Protein AF-A0A8K0JXR4-F1 (afdb_monomer_lite)

Sequence (92 aa):
MRKITQEIIGNYLHSIPSTNFLRWDYEALLQNSTFCLVPRGRRLGSFRFLESLRAGCIPVLLANAWSLPFASVIEWRSAAIWADERLLLQAK

Radius of gyration: 13.64 Å; chains: 1; bounding box: 34×39×27 Å

Organism: Ladona fulva (NCBI:txid123851)

Secondary structure (DSSP, 8-state):
-HHHHHHHHTTS-S-------SSS-HHHHHHH-SEEEEE--SSS--HHHHHHHHHTPEEEEE-TT---TTTTT--HHHHSEEE-GGGGG---

Foldseek 3Di:
DQVVLCVPPVPPDPDDDQDDDDDDRPLVVLLPAQEFEAAADPPLGGPSVNSNSNSVHAYAYQDPPHDDPPVVPDVDVPRHHYDHVCVVVPPD

Structure (mmCIF, N/CA/C/O backbone):
data_AF-A0A8K0JXR4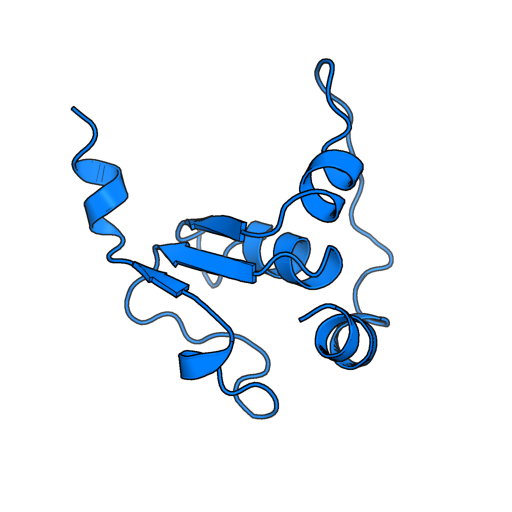-F1
#
_entry.id   AF-A0A8K0JXR4-F1
#
loop_
_atom_site.group_PDB
_atom_site.id
_atom_site.type_symbol
_atom_site.label_atom_id
_atom_site.label_alt_id
_atom_site.label_comp_id
_atom_site.label_asym_id
_atom_site.label_entity_id
_atom_site.label_seq_id
_atom_site.pdbx_PDB_ins_code
_atom_site.Cartn_x
_atom_site.Cartn_y
_atom_site.Cartn_z
_atom_site.occupancy
_atom_site.B_iso_or_equiv
_atom_site.auth_seq_id
_atom_site.auth_comp_id
_atom_site.auth_asym_id
_atom_site.auth_atom_id
_atom_site.pdbx_PDB_model_num
ATOM 1 N N . MET A 1 1 ? -4.058 -4.278 8.903 1.00 63.56 1 MET A N 1
ATOM 2 C CA . MET A 1 1 ? -2.873 -4.699 8.128 1.00 63.56 1 MET A CA 1
ATOM 3 C C . MET A 1 1 ? -2.040 -5.764 8.837 1.00 63.56 1 MET A C 1
ATOM 5 O O . MET A 1 1 ? -1.995 -6.869 8.329 1.00 63.56 1 MET A O 1
ATOM 9 N N . ARG A 1 2 ? -1.483 -5.498 10.032 1.00 66.81 2 ARG A N 1
ATOM 10 C CA . ARG A 1 2 ? -0.568 -6.415 10.757 1.00 66.81 2 ARG A CA 1
ATOM 11 C C . ARG A 1 2 ? -1.037 -7.876 10.919 1.00 66.81 2 ARG A C 1
ATOM 13 O O . ARG A 1 2 ? -0.236 -8.774 10.718 1.00 66.81 2 ARG A O 1
ATOM 20 N N . LYS A 1 3 ? -2.314 -8.129 11.245 1.00 63.25 3 LYS A N 1
ATOM 21 C CA . LYS A 1 3 ? -2.846 -9.510 11.352 1.00 63.25 3 LYS A CA 1
ATOM 22 C C . LYS A 1 3 ? -2.895 -10.230 9.992 1.00 63.25 3 LYS A C 1
ATOM 24 O O . LYS A 1 3 ? -2.409 -11.343 9.869 1.00 63.25 3 LYS A O 1
ATOM 29 N N . ILE A 1 4 ? -3.396 -9.541 8.962 1.00 66.31 4 ILE A N 1
ATOM 30 C CA . ILE A 1 4 ? -3.541 -10.059 7.587 1.00 66.31 4 ILE A CA 1
ATOM 31 C C . ILE A 1 4 ? -2.174 -10.391 6.977 1.00 66.31 4 ILE A C 1
ATOM 33 O O . ILE A 1 4 ? -2.008 -11.406 6.306 1.00 66.31 4 ILE A O 1
ATOM 37 N N . THR A 1 5 ? -1.170 -9.543 7.208 1.00 64.00 5 THR A N 1
ATOM 38 C CA . THR A 1 5 ? 0.156 -9.741 6.619 1.00 64.00 5 THR A CA 1
ATOM 39 C C . THR A 1 5 ? 0.939 -10.866 7.290 1.00 64.00 5 THR A C 1
ATOM 41 O O . THR A 1 5 ? 1.661 -11.578 6.594 1.00 64.00 5 THR A O 1
ATOM 44 N N . GLN A 1 6 ? 0.753 -11.094 8.594 1.00 63.75 6 GLN A N 1
ATOM 45 C CA . GLN A 1 6 ? 1.348 -12.236 9.297 1.00 63.75 6 GLN A CA 1
ATOM 46 C C . GLN A 1 6 ? 0.790 -13.581 8.810 1.00 63.75 6 GLN A C 1
ATOM 48 O O . GLN A 1 6 ? 1.561 -14.520 8.629 1.00 63.75 6 GLN A O 1
ATOM 53 N N . GLU A 1 7 ? -0.512 -13.660 8.525 1.00 63.34 7 GLU A N 1
ATOM 54 C CA . GLU A 1 7 ? -1.156 -14.882 8.017 1.00 63.34 7 GLU A CA 1
ATOM 55 C C . GLU A 1 7 ? -0.779 -15.199 6.558 1.00 63.34 7 GLU A C 1
ATOM 57 O O . GLU A 1 7 ? -0.625 -16.364 6.201 1.00 63.34 7 GLU A O 1
ATOM 62 N N . ILE A 1 8 ? -0.592 -14.178 5.712 1.00 61.41 8 ILE A N 1
ATOM 63 C CA . ILE A 1 8 ? -0.370 -14.356 4.263 1.00 61.41 8 ILE A CA 1
ATOM 64 C C . ILE A 1 8 ? 1.121 -14.445 3.897 1.00 61.41 8 ILE A C 1
ATOM 66 O O . ILE A 1 8 ? 1.490 -15.165 2.970 1.00 61.41 8 ILE A O 1
ATOM 70 N N . ILE A 1 9 ? 1.997 -13.720 4.603 1.00 63.09 9 ILE A N 1
ATOM 71 C CA . ILE A 1 9 ? 3.412 -13.543 4.217 1.00 63.09 9 ILE A CA 1
ATOM 72 C C . ILE A 1 9 ? 4.368 -14.318 5.137 1.00 63.09 9 ILE A C 1
ATOM 74 O O . ILE A 1 9 ? 5.533 -14.501 4.781 1.00 63.09 9 ILE A O 1
ATOM 78 N N . GLY A 1 10 ? 3.887 -14.835 6.276 1.00 55.25 10 GLY A N 1
ATOM 79 C CA . GLY A 1 10 ? 4.706 -15.446 7.333 1.00 55.25 10 GLY A CA 1
ATOM 80 C C . GLY A 1 10 ? 5.688 -16.535 6.876 1.00 55.25 10 GLY A C 1
ATOM 81 O O . GLY A 1 10 ? 6.758 -16.662 7.462 1.00 55.25 10 GLY A O 1
ATOM 82 N N . ASN A 1 11 ? 5.390 -17.245 5.781 1.00 53.06 11 ASN A N 1
ATOM 83 C CA . ASN A 1 11 ? 6.222 -18.342 5.268 1.00 53.06 11 ASN A CA 1
ATOM 84 C C . ASN A 1 11 ? 7.057 -17.994 4.017 1.00 53.06 11 ASN A C 1
ATOM 86 O O . ASN A 1 11 ? 7.824 -18.834 3.555 1.00 53.06 11 ASN A O 1
ATOM 90 N N . TYR A 1 12 ? 6.921 -16.793 3.438 1.00 55.28 12 TYR A N 1
ATOM 91 C CA . TYR A 1 12 ? 7.484 -16.492 2.109 1.00 55.28 12 TYR A CA 1
ATOM 92 C C . TYR A 1 12 ? 8.909 -15.903 2.123 1.00 55.28 12 TYR A C 1
ATOM 94 O O . TYR A 1 12 ? 9.526 -15.809 1.066 1.00 55.28 12 TYR A O 1
ATOM 102 N N . LEU A 1 13 ? 9.448 -15.470 3.272 1.00 55.38 13 LEU A N 1
ATOM 103 C CA . LEU A 1 13 ? 10.600 -14.547 3.298 1.00 55.38 13 LEU A CA 1
ATOM 104 C C . LEU A 1 13 ? 11.675 -14.895 4.346 1.00 55.38 13 LEU A C 1
ATOM 106 O O . LEU A 1 13 ? 11.896 -14.143 5.295 1.00 55.38 13 LEU A O 1
ATOM 110 N N . HIS A 1 14 ? 12.399 -15.999 4.132 1.00 52.06 14 HIS A N 1
ATOM 111 C CA . HIS A 1 14 ? 13.591 -16.378 4.917 1.00 52.06 14 HIS A CA 1
ATOM 112 C C . HIS A 1 14 ? 14.928 -15.887 4.297 1.00 52.06 14 HIS A C 1
ATOM 114 O O . HIS A 1 14 ? 15.998 -16.318 4.716 1.00 52.06 14 HIS A O 1
ATOM 120 N N . SER A 1 15 ? 14.924 -15.015 3.277 1.00 47.44 15 SER A N 1
ATOM 121 C CA . SER A 1 15 ? 16.144 -14.761 2.478 1.00 47.44 15 SER A CA 1
ATOM 122 C C . SER A 1 15 ? 16.404 -13.313 2.038 1.00 47.44 15 SER A C 1
ATOM 124 O O . SER A 1 15 ? 17.072 -13.108 1.027 1.00 47.44 15 SER A O 1
ATOM 126 N N . ILE A 1 16 ? 15.909 -12.296 2.751 1.00 53.88 16 ILE A N 1
ATOM 127 C CA . ILE A 1 16 ? 16.225 -10.892 2.423 1.00 53.88 16 ILE A CA 1
ATOM 128 C C . ILE A 1 16 ? 17.366 -10.405 3.334 1.00 53.88 16 ILE A C 1
ATOM 130 O O . ILE A 1 16 ? 17.157 -10.336 4.546 1.00 53.88 16 ILE A O 1
ATOM 134 N N . PRO A 1 17 ? 18.559 -10.075 2.802 1.00 50.75 17 PRO A N 1
ATOM 135 C CA . PRO A 1 17 ? 19.665 -9.590 3.616 1.00 50.75 17 PRO A CA 1
ATOM 136 C C . PRO A 1 17 ? 19.480 -8.101 3.940 1.00 50.75 17 PRO A C 1
ATOM 138 O O . PRO A 1 17 ? 19.384 -7.262 3.047 1.00 50.75 17 PRO A O 1
ATOM 141 N N . SER A 1 18 ? 19.463 -7.766 5.228 1.00 54.22 18 SER A N 1
ATOM 142 C CA . SER A 1 18 ? 19.443 -6.395 5.742 1.00 54.22 18 SER A CA 1
ATOM 143 C C . SER A 1 18 ? 20.868 -5.827 5.802 1.00 54.22 18 SER A C 1
ATOM 145 O O . SER A 1 18 ? 21.561 -5.919 6.812 1.00 54.22 18 SER A O 1
ATOM 147 N N . THR A 1 19 ? 21.357 -5.257 4.699 1.00 53.06 19 THR A N 1
ATOM 148 C CA . THR A 1 19 ? 22.662 -4.573 4.685 1.00 53.06 19 THR A CA 1
ATOM 149 C C . THR A 1 19 ? 22.539 -3.142 5.218 1.00 53.06 19 THR A C 1
ATOM 151 O O . THR A 1 19 ? 21.910 -2.292 4.591 1.00 53.06 19 THR A O 1
ATOM 154 N N . ASN A 1 20 ? 23.157 -2.892 6.377 1.00 66.00 20 ASN A N 1
ATOM 155 C CA . ASN A 1 20 ? 23.229 -1.612 7.095 1.00 66.00 20 ASN A CA 1
ATOM 156 C C . ASN A 1 20 ? 23.854 -0.470 6.278 1.00 66.00 20 ASN A C 1
ATOM 158 O O . ASN A 1 20 ? 24.997 -0.618 5.860 1.00 66.00 20 ASN A O 1
ATOM 162 N N . PHE A 1 21 ? 23.205 0.704 6.211 1.00 48.88 21 PHE A N 1
ATOM 163 C CA . PHE A 1 21 ? 23.891 1.997 6.036 1.00 48.88 21 PHE A CA 1
ATOM 164 C C . PHE A 1 21 ? 23.104 3.168 6.683 1.00 48.88 21 PHE A C 1
ATOM 166 O O . PHE A 1 21 ? 22.005 3.497 6.251 1.00 48.88 21 PHE A O 1
ATOM 173 N N . LEU A 1 22 ? 23.745 3.817 7.674 1.00 51.75 22 LEU A N 1
ATOM 174 C CA . LEU A 1 22 ? 23.492 5.149 8.280 1.00 51.75 22 LEU A CA 1
ATOM 175 C C . LEU A 1 22 ? 22.284 5.355 9.237 1.00 51.75 22 LEU A C 1
ATOM 177 O O . LEU A 1 22 ? 21.148 5.529 8.821 1.00 51.75 22 LEU A O 1
ATOM 181 N N . ARG A 1 23 ? 22.610 5.458 10.542 1.00 56.81 23 ARG A N 1
ATOM 182 C CA . ARG A 1 23 ? 21.897 6.020 11.729 1.00 56.81 23 ARG A CA 1
ATOM 183 C C . ARG A 1 23 ? 20.390 5.773 11.929 1.00 56.81 23 ARG A C 1
ATOM 185 O O . ARG A 1 23 ? 19.832 6.316 12.875 1.00 56.81 23 ARG A O 1
ATOM 192 N N . TRP A 1 24 ? 19.748 4.924 11.142 1.00 60.06 24 TRP A N 1
ATOM 193 C CA . TRP A 1 24 ? 18.400 4.443 11.416 1.00 60.06 24 TRP A CA 1
ATOM 194 C C . TRP A 1 24 ? 18.283 2.994 10.962 1.00 60.06 24 TRP A C 1
ATOM 196 O O . TRP A 1 24 ? 18.618 2.668 9.826 1.00 60.06 24 TRP A O 1
ATOM 206 N N . ASP A 1 25 ? 17.833 2.122 11.861 1.00 83.81 25 ASP A N 1
ATOM 207 C CA . ASP A 1 25 ? 17.499 0.749 11.502 1.00 83.81 25 ASP A CA 1
ATOM 208 C C . ASP A 1 25 ? 16.252 0.782 10.609 1.00 83.81 25 ASP A C 1
ATOM 210 O O . ASP A 1 25 ? 15.167 1.175 11.042 1.00 83.81 25 ASP A O 1
ATOM 214 N N . TYR A 1 26 ? 16.437 0.434 9.335 1.00 81.88 26 TYR A N 1
ATOM 215 C CA . TYR A 1 26 ? 15.393 0.468 8.317 1.00 81.88 26 TYR A CA 1
ATOM 216 C C . TYR A 1 26 ? 14.193 -0.404 8.695 1.00 81.88 26 TYR A C 1
ATOM 218 O O . TYR A 1 26 ? 13.053 0.021 8.519 1.00 81.88 26 TYR A O 1
ATOM 226 N N . GLU A 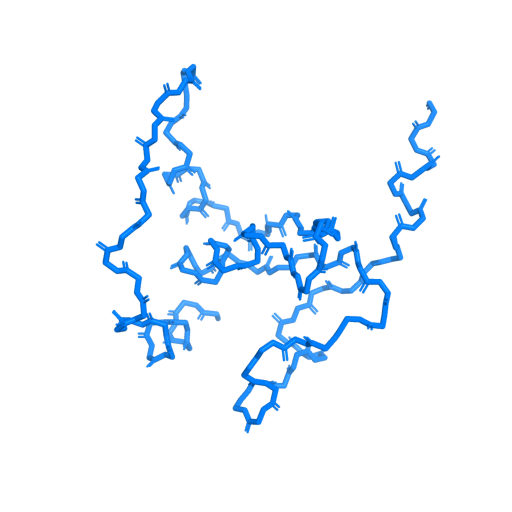1 27 ? 14.439 -1.585 9.267 1.00 84.31 27 GLU A N 1
ATOM 227 C CA . GLU A 1 27 ? 13.375 -2.494 9.693 1.00 84.31 27 GLU A CA 1
ATOM 228 C C . GLU A 1 27 ? 12.609 -1.885 10.874 1.00 84.31 27 GLU A C 1
ATOM 230 O O . GLU A 1 27 ? 11.378 -1.845 10.855 1.00 84.31 27 GLU A O 1
ATOM 235 N N . ALA A 1 28 ? 13.317 -1.311 11.852 1.00 86.44 28 ALA A N 1
ATOM 236 C CA . ALA A 1 28 ? 12.682 -0.612 12.968 1.00 86.44 28 ALA A CA 1
ATOM 237 C C . ALA A 1 28 ? 11.856 0.600 12.500 1.00 86.44 28 ALA A C 1
ATOM 239 O O . ALA A 1 28 ? 10.749 0.828 12.991 1.00 86.44 28 ALA A O 1
ATOM 240 N N . LEU A 1 29 ? 12.352 1.360 11.517 1.00 89.38 29 LEU A N 1
ATOM 241 C CA . LEU A 1 29 ? 11.615 2.470 10.909 1.00 89.38 29 LEU A CA 1
ATOM 242 C C . LEU A 1 29 ? 10.337 1.995 10.213 1.00 89.38 29 LEU A C 1
ATOM 244 O O . LEU A 1 29 ? 9.279 2.591 10.408 1.00 89.38 29 LEU A O 1
ATOM 248 N N . LEU A 1 30 ? 10.423 0.930 9.418 1.00 89.44 30 LEU A N 1
ATOM 249 C CA . LEU A 1 30 ? 9.284 0.321 8.732 1.00 89.44 30 LEU A CA 1
ATOM 250 C C . LEU A 1 30 ? 8.224 -0.171 9.718 1.00 89.44 30 LEU A C 1
ATOM 252 O O . LEU A 1 30 ? 7.042 0.111 9.532 1.00 89.44 30 LEU A O 1
ATOM 256 N N . GLN A 1 31 ? 8.638 -0.861 10.782 1.00 89.50 31 GLN A N 1
ATOM 257 C CA . GLN A 1 31 ? 7.734 -1.374 11.816 1.00 89.50 31 GLN A CA 1
ATOM 258 C C . GLN A 1 31 ? 7.057 -0.253 12.614 1.00 89.50 31 GLN A C 1
ATOM 260 O O . GLN A 1 31 ? 5.891 -0.378 13.001 1.00 89.50 31 GLN A O 1
ATOM 265 N N . ASN A 1 32 ? 7.770 0.854 12.835 1.00 91.12 32 ASN A N 1
ATOM 266 C CA . ASN A 1 32 ? 7.245 2.027 13.528 1.00 91.12 32 ASN A CA 1
ATOM 267 C C . ASN A 1 32 ? 6.438 2.969 12.610 1.00 91.12 32 ASN A C 1
ATOM 269 O O . ASN A 1 32 ? 5.826 3.925 13.083 1.00 91.12 32 ASN A O 1
ATOM 273 N N . SER A 1 33 ? 6.416 2.713 11.301 1.00 92.81 33 SER A N 1
ATOM 274 C CA . SER A 1 33 ? 5.675 3.519 10.329 1.00 92.81 33 SER A CA 1
ATOM 275 C C . SER A 1 33 ? 4.245 3.008 10.146 1.00 92.81 33 SER A C 1
ATOM 277 O O . SER A 1 33 ? 3.995 1.811 10.012 1.00 92.81 33 SER A O 1
ATOM 279 N N . THR A 1 34 ? 3.283 3.931 10.085 1.00 94.50 34 THR A N 1
ATOM 280 C CA . THR A 1 34 ? 1.884 3.602 9.751 1.00 94.50 34 THR A CA 1
ATOM 281 C C . THR A 1 34 ? 1.673 3.501 8.244 1.00 94.50 34 THR A C 1
ATOM 283 O O . THR A 1 34 ? 0.932 2.629 7.795 1.00 94.50 34 THR A O 1
ATOM 286 N N . PHE A 1 35 ? 2.326 4.370 7.466 1.00 95.81 35 PHE A N 1
ATOM 287 C CA . PHE A 1 35 ? 2.197 4.455 6.011 1.00 95.81 35 PHE A CA 1
ATOM 288 C C . PHE A 1 35 ? 3.566 4.355 5.342 1.00 95.81 35 PHE A C 1
ATOM 290 O O . PHE A 1 35 ? 4.512 5.008 5.778 1.00 95.81 35 PHE A O 1
ATOM 297 N N . CYS A 1 36 ? 3.660 3.565 4.272 1.00 94.44 36 CYS A N 1
ATOM 298 C CA . CYS A 1 36 ? 4.906 3.328 3.552 1.00 94.44 36 CYS A CA 1
ATOM 299 C C . CYS A 1 36 ? 4.738 3.689 2.088 1.00 94.44 36 CYS A C 1
ATOM 301 O O . CYS A 1 36 ? 3.856 3.173 1.405 1.00 94.44 36 CYS A O 1
ATOM 303 N N . LEU A 1 37 ? 5.607 4.567 1.598 1.00 93.19 37 LEU A N 1
ATOM 304 C CA . LEU A 1 37 ? 5.583 4.976 0.205 1.00 93.19 37 LEU A CA 1
ATOM 305 C C . LEU A 1 37 ? 6.096 3.844 -0.689 1.00 93.19 37 LEU A C 1
ATOM 307 O O . LEU A 1 37 ? 7.233 3.390 -0.554 1.00 93.19 37 LEU A O 1
ATOM 311 N N . VAL A 1 38 ? 5.262 3.415 -1.630 1.00 93.12 38 VAL A N 1
ATOM 312 C CA . VAL A 1 38 ? 5.565 2.335 -2.567 1.00 93.12 38 VAL A CA 1
ATOM 313 C C . VAL A 1 38 ? 5.496 2.892 -3.991 1.00 93.12 38 VAL A C 1
ATOM 315 O O . VAL A 1 38 ? 4.483 2.741 -4.680 1.00 93.12 38 VAL A O 1
ATOM 318 N N . PRO A 1 39 ? 6.570 3.555 -4.457 1.00 91.62 39 PRO A N 1
ATOM 319 C CA . PRO A 1 39 ? 6.695 3.916 -5.859 1.00 91.62 39 PRO A CA 1
ATOM 320 C C . PRO A 1 39 ? 6.795 2.665 -6.726 1.00 91.62 39 PRO A C 1
ATOM 322 O O . PRO A 1 39 ? 7.309 1.621 -6.292 1.00 91.62 39 PRO A O 1
ATOM 325 N N . ARG A 1 40 ? 6.341 2.797 -7.975 1.00 87.00 40 ARG A N 1
ATOM 326 C CA . ARG A 1 40 ? 6.547 1.800 -9.024 1.00 87.00 40 ARG A CA 1
ATOM 327 C C . ARG A 1 40 ? 8.013 1.365 -9.064 1.00 87.00 40 ARG A C 1
ATOM 329 O O . ARG A 1 40 ? 8.929 2.173 -9.199 1.00 87.00 40 ARG A O 1
ATOM 336 N N . GLY A 1 41 ? 8.221 0.061 -8.910 1.00 81.44 41 GLY A N 1
ATOM 337 C CA . GLY A 1 41 ? 9.535 -0.556 -9.029 1.00 81.44 41 GLY A CA 1
ATOM 338 C C . GLY A 1 41 ? 9.906 -0.850 -10.481 1.00 81.44 41 GLY A C 1
ATOM 339 O O . GLY A 1 41 ? 9.144 -0.597 -11.415 1.00 81.44 41 GLY A O 1
ATOM 340 N N . ARG A 1 42 ? 11.097 -1.420 -10.678 1.00 70.56 42 ARG A N 1
ATOM 341 C CA . ARG A 1 42 ? 11.562 -1.868 -11.994 1.00 70.56 42 ARG A CA 1
ATOM 342 C C . ARG A 1 42 ? 10.982 -3.265 -12.266 1.00 70.56 42 ARG A C 1
ATOM 344 O O . ARG A 1 42 ? 11.200 -4.173 -11.471 1.00 70.56 42 ARG A O 1
ATOM 351 N N . ARG A 1 43 ? 10.314 -3.458 -13.413 1.00 71.75 43 ARG A N 1
ATOM 352 C CA . ARG A 1 43 ? 9.648 -4.716 -13.846 1.00 71.75 43 ARG A CA 1
ATOM 353 C C . ARG A 1 43 ? 8.337 -5.002 -13.085 1.00 71.75 43 ARG A C 1
ATOM 355 O O . ARG A 1 43 ? 7.548 -4.088 -12.892 1.00 71.75 43 ARG A O 1
ATOM 362 N N . LEU A 1 44 ? 8.064 -6.262 -12.725 1.00 64.25 44 LEU A N 1
ATOM 363 C CA . LEU A 1 44 ? 6.755 -6.732 -12.238 1.00 64.25 44 LEU A CA 1
ATOM 364 C C . LEU A 1 44 ? 6.383 -6.250 -10.823 1.00 64.2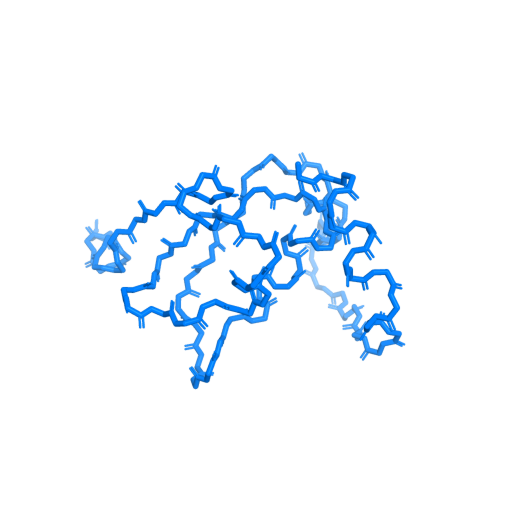5 44 LEU A C 1
ATOM 366 O O . LEU A 1 44 ? 5.266 -6.506 -10.375 1.00 64.25 44 LEU A O 1
ATOM 370 N N . GLY A 1 45 ? 7.266 -5.530 -10.122 1.00 72.56 45 GLY A N 1
ATOM 371 C CA . GLY A 1 45 ? 6.888 -4.934 -8.849 1.00 72.56 45 GLY A CA 1
ATOM 372 C C . GLY A 1 45 ? 7.938 -4.105 -8.121 1.00 72.56 45 GLY A C 1
ATOM 373 O O . GLY A 1 45 ? 9.045 -3.891 -8.607 1.00 72.56 45 GLY A O 1
ATOM 374 N N . SER A 1 46 ? 7.554 -3.619 -6.939 1.00 82.50 46 SER A N 1
ATOM 375 C CA . SER A 1 46 ? 8.392 -2.849 -6.014 1.00 82.50 46 SER A CA 1
ATOM 376 C C . SER A 1 46 ? 8.697 -3.690 -4.779 1.00 82.50 46 SER A C 1
ATOM 378 O O . SER A 1 46 ? 7.773 -4.107 -4.087 1.00 82.50 46 SER A O 1
ATOM 380 N N . PHE A 1 47 ? 9.977 -3.924 -4.480 1.00 86.44 47 PHE A N 1
ATOM 381 C CA . PHE A 1 47 ? 10.394 -4.681 -3.289 1.00 86.44 47 PHE A CA 1
ATOM 382 C C . PHE A 1 47 ? 9.856 -4.049 -1.990 1.00 86.44 47 PHE A C 1
ATOM 384 O O . PHE A 1 47 ? 9.388 -4.750 -1.094 1.00 86.44 47 PHE A O 1
ATOM 391 N N . ARG A 1 48 ? 9.746 -2.712 -1.993 1.00 88.25 48 ARG A N 1
ATOM 392 C CA . ARG A 1 48 ? 9.142 -1.898 -0.927 1.00 88.25 48 ARG A CA 1
ATOM 393 C C . ARG A 1 48 ? 7.705 -2.285 -0.594 1.00 88.25 48 ARG A C 1
ATOM 395 O O . ARG A 1 48 ? 7.268 -2.092 0.535 1.00 88.25 48 ARG A O 1
ATOM 402 N N . PHE A 1 49 ? 6.957 -2.816 -1.563 1.00 91.06 49 PHE A N 1
ATOM 403 C CA . PHE A 1 49 ? 5.598 -3.286 -1.319 1.00 91.06 49 PHE A CA 1
ATOM 404 C C . PHE A 1 49 ? 5.608 -4.454 -0.337 1.00 91.06 49 PHE A C 1
ATOM 406 O O . PHE A 1 49 ? 4.952 -4.384 0.695 1.00 91.06 49 PHE A O 1
ATOM 413 N N . LEU A 1 50 ? 6.411 -5.487 -0.600 1.00 88.69 50 LEU A N 1
ATOM 414 C CA . LEU A 1 50 ? 6.485 -6.661 0.270 1.00 88.69 50 LEU A CA 1
ATOM 415 C C . LEU A 1 50 ? 7.063 -6.313 1.646 1.00 88.69 50 LEU A C 1
ATOM 417 O O . LEU A 1 50 ? 6.555 -6.804 2.651 1.00 88.69 50 LEU A O 1
ATOM 421 N N . GLU A 1 51 ? 8.050 -5.417 1.704 1.00 89.06 51 GLU A N 1
ATOM 422 C CA . GLU A 1 51 ? 8.599 -4.908 2.969 1.00 89.06 51 GLU A CA 1
ATOM 423 C C . GLU A 1 51 ? 7.540 -4.159 3.791 1.00 89.06 51 GLU A C 1
ATOM 425 O O . GLU A 1 51 ? 7.399 -4.421 4.985 1.00 89.06 51 GLU A O 1
ATOM 430 N N . SER A 1 52 ? 6.722 -3.307 3.156 1.00 92.25 52 SER A N 1
ATOM 431 C CA . SER A 1 52 ? 5.622 -2.622 3.850 1.00 92.25 52 SER A CA 1
ATOM 432 C C . SER A 1 52 ? 4.598 -3.603 4.417 1.00 92.25 52 SER A C 1
ATOM 434 O O . SER A 1 52 ? 4.179 -3.465 5.565 1.00 92.25 52 SER A O 1
ATOM 436 N N . LEU A 1 53 ? 4.254 -4.649 3.658 1.00 91.62 53 LEU A N 1
ATOM 437 C CA . LEU A 1 53 ? 3.325 -5.667 4.128 1.00 91.62 53 LEU A CA 1
ATOM 438 C C . LEU A 1 53 ? 3.921 -6.442 5.307 1.00 91.62 53 LEU A C 1
ATOM 440 O O . LEU A 1 53 ? 3.258 -6.599 6.331 1.00 91.62 53 LEU A O 1
ATOM 444 N N . ARG A 1 54 ? 5.186 -6.863 5.207 1.00 87.69 54 ARG A N 1
ATOM 445 C CA . ARG A 1 54 ? 5.903 -7.564 6.282 1.00 87.69 54 ARG A CA 1
ATOM 446 C C . ARG A 1 54 ? 5.907 -6.760 7.582 1.00 87.69 54 ARG A C 1
ATOM 448 O O . ARG A 1 54 ? 5.564 -7.299 8.629 1.00 87.69 54 ARG A O 1
ATOM 455 N N . ALA A 1 55 ? 6.219 -5.470 7.501 1.00 90.38 55 ALA A N 1
ATOM 456 C CA . ALA A 1 55 ? 6.212 -4.567 8.649 1.00 90.38 55 ALA A CA 1
ATOM 457 C C . ALA A 1 55 ? 4.792 -4.201 9.134 1.00 90.38 55 ALA A C 1
ATOM 459 O O . ALA A 1 55 ? 4.615 -3.573 10.178 1.00 90.38 55 ALA A O 1
ATOM 460 N N . GLY A 1 56 ? 3.755 -4.582 8.378 1.00 91.38 56 GLY A N 1
ATOM 461 C CA . GLY A 1 56 ? 2.366 -4.209 8.634 1.00 91.38 56 GLY A CA 1
ATOM 462 C C . GLY A 1 56 ? 2.090 -2.715 8.452 1.00 91.38 56 GLY A C 1
ATOM 463 O O . GLY A 1 56 ? 1.115 -2.204 9.007 1.00 91.38 56 GLY A O 1
ATOM 464 N N . CYS A 1 57 ? 2.941 -2.051 7.679 1.00 94.12 57 CYS A N 1
ATOM 465 C CA . CYS A 1 57 ? 2.843 -0.667 7.261 1.00 94.12 57 CYS A CA 1
ATOM 466 C C . CYS A 1 57 ? 1.882 -0.557 6.065 1.00 94.12 57 CYS A C 1
ATOM 468 O O . CYS A 1 57 ? 1.965 -1.340 5.118 1.00 94.12 57 CYS A O 1
ATOM 470 N N . ILE A 1 58 ? 0.942 0.388 6.096 1.00 95.50 58 ILE A N 1
ATOM 471 C CA . ILE A 1 58 ? -0.080 0.541 5.052 1.00 95.50 58 ILE A CA 1
ATOM 472 C C . ILE A 1 58 ? 0.584 1.088 3.776 1.00 95.50 58 ILE A C 1
ATOM 474 O O . ILE A 1 58 ? 1.155 2.183 3.813 1.00 95.50 58 ILE A O 1
ATOM 478 N N . PRO A 1 59 ? 0.522 0.372 2.639 1.00 95.25 59 PRO A N 1
ATOM 479 C CA . PRO A 1 59 ? 1.170 0.819 1.416 1.00 95.25 59 PRO A CA 1
ATOM 480 C C . PRO A 1 59 ? 0.439 2.021 0.805 1.00 95.25 59 PRO A C 1
ATOM 482 O O . PRO A 1 59 ? -0.776 1.999 0.594 1.00 95.25 59 PRO A O 1
ATOM 485 N N . VAL A 1 60 ? 1.211 3.055 0.476 1.00 95.62 60 VAL A N 1
ATOM 486 C CA . VAL A 1 60 ? 0.811 4.185 -0.368 1.00 95.62 60 VAL A CA 1
ATOM 487 C C . VAL A 1 60 ? 1.370 3.927 -1.761 1.00 95.62 60 VAL A C 1
ATOM 489 O O . VAL A 1 60 ? 2.556 4.134 -2.026 1.00 95.62 60 VAL A O 1
ATOM 492 N N . LEU A 1 61 ? 0.520 3.402 -2.633 1.00 93.88 61 LEU A N 1
ATOM 493 C CA . LEU A 1 61 ? 0.865 2.943 -3.969 1.00 93.88 61 LEU A CA 1
ATOM 494 C C . LEU A 1 61 ? 0.935 4.119 -4.938 1.00 93.88 61 LEU A C 1
ATOM 496 O O . LEU A 1 61 ? -0.072 4.763 -5.216 1.00 93.88 61 LEU A O 1
ATOM 500 N N . LEU A 1 62 ? 2.121 4.339 -5.498 1.00 92.12 62 LEU A N 1
ATOM 501 C CA . LEU A 1 62 ? 2.386 5.283 -6.583 1.00 92.12 62 LEU A CA 1
ATOM 502 C C . LEU A 1 62 ? 2.748 4.489 -7.843 1.00 92.12 62 LEU A C 1
ATOM 504 O O . LEU A 1 62 ? 3.903 4.461 -8.277 1.00 92.12 62 LEU A O 1
ATOM 508 N N . ALA A 1 63 ? 1.773 3.743 -8.362 1.00 87.56 63 ALA A N 1
ATOM 509 C CA . ALA A 1 63 ? 1.942 2.840 -9.497 1.00 87.56 63 ALA A CA 1
ATOM 510 C C . ALA A 1 63 ? 0.593 2.581 -10.192 1.00 87.56 63 ALA A C 1
ATOM 512 O O . ALA A 1 63 ? -0.232 1.798 -9.720 1.00 87.56 63 ALA A O 1
ATOM 513 N N . ASN A 1 64 ? 0.373 3.213 -11.344 1.00 85.75 64 ASN A N 1
ATOM 514 C CA . ASN A 1 64 ? -0.887 3.122 -12.090 1.00 85.75 64 ASN A CA 1
ATOM 515 C C . ASN A 1 64 ? -1.036 1.781 -12.826 1.00 85.75 64 ASN A C 1
ATOM 517 O O . ASN A 1 64 ? -0.115 1.394 -13.533 1.00 85.75 64 ASN A O 1
ATOM 521 N N . ALA A 1 65 ? -2.183 1.098 -12.753 1.00 82.12 65 ALA A N 1
ATOM 522 C CA . ALA A 1 65 ? -2.433 -0.180 -13.451 1.00 82.12 65 ALA A CA 1
ATOM 523 C C . ALA A 1 65 ? -1.484 -1.333 -13.051 1.00 82.12 65 ALA A C 1
ATOM 525 O O . ALA A 1 65 ? -1.113 -2.180 -13.865 1.00 82.12 65 ALA A O 1
ATOM 526 N N . TRP A 1 66 ? -1.055 -1.367 -11.788 1.00 86.44 66 TRP A N 1
ATOM 527 C CA . TRP A 1 66 ? -0.257 -2.473 -11.269 1.00 86.44 66 TRP A CA 1
ATOM 528 C C . TRP A 1 66 ? -1.155 -3.630 -10.806 1.00 86.44 66 TRP A C 1
ATOM 530 O O . TRP A 1 66 ? -2.037 -3.440 -9.972 1.00 86.44 66 TRP A O 1
ATOM 540 N N . SER A 1 67 ? -0.915 -4.838 -11.325 1.00 87.00 67 SER A N 1
ATOM 541 C CA . SER A 1 67 ? -1.528 -6.063 -10.800 1.00 87.00 67 SER A CA 1
ATOM 542 C C . SER A 1 67 ? -0.842 -6.458 -9.493 1.00 87.00 67 SER A C 1
ATOM 544 O O . SER A 1 67 ? 0.286 -6.953 -9.507 1.00 87.00 67 SER A O 1
ATOM 546 N N . LEU A 1 68 ? -1.512 -6.224 -8.366 1.00 89.69 68 LEU A N 1
ATOM 547 C CA . LEU A 1 68 ? -0.974 -6.535 -7.043 1.00 89.69 68 LEU A CA 1
ATOM 548 C C . LEU A 1 68 ? -1.047 -8.044 -6.755 1.00 89.69 68 LEU A C 1
ATOM 550 O O . LEU A 1 68 ? -2.030 -8.696 -7.120 1.00 89.69 68 LEU A O 1
ATOM 554 N N . PRO A 1 69 ? -0.033 -8.621 -6.086 1.00 87.19 69 PRO A N 1
ATOM 555 C CA . PRO A 1 69 ? -0.095 -10.012 -5.654 1.00 87.19 69 PRO A CA 1
ATOM 556 C C . PRO A 1 69 ? -1.200 -10.193 -4.603 1.00 87.19 69 PRO A C 1
ATOM 558 O O . PRO A 1 69 ? -1.628 -9.236 -3.959 1.00 87.19 69 PRO A O 1
ATOM 561 N N . PHE A 1 70 ? -1.663 -11.430 -4.418 1.00 88.56 70 PHE A N 1
ATOM 562 C CA . PHE A 1 70 ? -2.704 -11.783 -3.439 1.00 88.56 70 PHE A CA 1
ATOM 563 C C . PHE A 1 70 ? -4.066 -11.104 -3.654 1.00 88.56 70 PHE A C 1
ATOM 565 O O . PHE A 1 70 ? -4.878 -11.086 -2.736 1.00 88.56 70 PHE A O 1
ATOM 572 N N . ALA A 1 71 ? -4.357 -10.584 -4.851 1.00 90.00 71 ALA A N 1
ATOM 573 C CA . ALA A 1 71 ? -5.650 -9.963 -5.159 1.00 90.00 71 ALA A CA 1
ATOM 574 C C . ALA A 1 71 ? -6.857 -10.918 -5.013 1.00 90.00 71 ALA A C 1
ATOM 576 O O . ALA A 1 71 ? -7.987 -10.462 -4.909 1.00 90.00 71 ALA A O 1
ATOM 577 N N . SER A 1 72 ? -6.633 -12.238 -4.974 1.00 90.94 72 SER A N 1
ATOM 578 C CA . SER A 1 72 ? -7.669 -13.232 -4.660 1.00 90.94 72 SER A CA 1
ATOM 579 C C . SER A 1 72 ? -8.025 -13.315 -3.171 1.00 90.94 72 SER A C 1
ATOM 581 O O . SER A 1 72 ? -9.034 -13.918 -2.823 1.00 90.94 72 SER A O 1
ATOM 583 N N . VAL A 1 73 ? -7.188 -12.753 -2.295 1.00 92.00 73 VAL A N 1
ATOM 584 C CA . VAL A 1 73 ? -7.325 -12.828 -0.831 1.00 92.00 73 VAL A CA 1
ATOM 585 C C . VAL A 1 73 ? -7.487 -11.435 -0.219 1.00 92.00 73 VAL A C 1
ATOM 587 O O . VAL A 1 73 ? -8.205 -11.270 0.763 1.00 92.00 73 VAL A O 1
ATOM 590 N N . ILE A 1 74 ? -6.827 -10.423 -0.788 1.00 90.19 74 ILE A N 1
ATOM 591 C CA . ILE A 1 74 ? -6.806 -9.052 -0.279 1.00 90.19 74 ILE A CA 1
ATOM 592 C C . ILE A 1 74 ? -7.541 -8.131 -1.250 1.00 90.19 74 ILE A C 1
ATOM 594 O O . ILE A 1 74 ? -7.132 -7.967 -2.400 1.00 90.19 74 ILE A O 1
ATOM 598 N N . GLU A 1 75 ? -8.566 -7.447 -0.740 1.00 91.94 75 GLU A N 1
ATOM 599 C CA . GLU A 1 75 ? -9.244 -6.377 -1.469 1.00 91.94 75 GLU A CA 1
ATOM 600 C C . GLU A 1 75 ? -8.413 -5.085 -1.414 1.00 91.94 75 GLU A C 1
ATOM 602 O O . GLU A 1 75 ? -8.544 -4.244 -0.519 1.00 91.94 75 GLU A O 1
ATOM 607 N N . TRP A 1 76 ? -7.502 -4.925 -2.373 1.00 92.00 76 TRP A N 1
ATOM 608 C CA . TRP A 1 76 ? -6.519 -3.837 -2.369 1.00 92.00 76 TRP A CA 1
ATOM 609 C C . TRP A 1 76 ? -7.114 -2.437 -2.491 1.00 92.00 76 TRP A C 1
ATOM 611 O O . TRP A 1 76 ? -6.475 -1.461 -2.088 1.00 92.00 76 TRP A O 1
ATOM 621 N N . ARG A 1 77 ? -8.341 -2.314 -3.004 1.00 90.56 77 ARG A N 1
ATOM 622 C CA . ARG A 1 77 ? -9.028 -1.025 -3.075 1.00 90.56 77 ARG A CA 1
ATOM 623 C C . A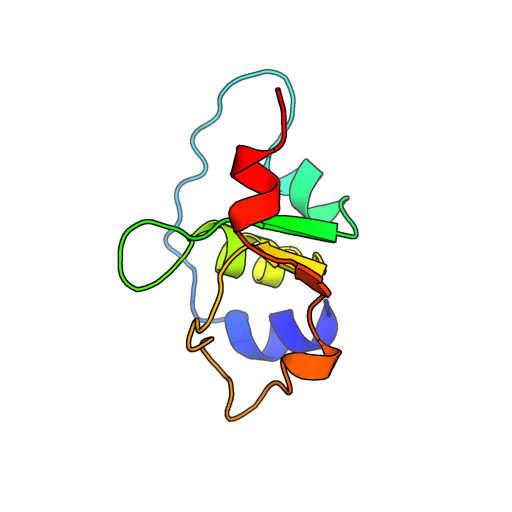RG A 1 77 ? -9.313 -0.437 -1.690 1.00 90.56 77 ARG A C 1
ATOM 625 O O . ARG A 1 77 ? -9.387 0.780 -1.568 1.00 90.56 77 ARG A O 1
ATOM 632 N N . SER A 1 78 ? -9.448 -1.279 -0.662 1.00 91.50 78 SER A N 1
ATOM 633 C CA . SER A 1 78 ? -9.651 -0.858 0.732 1.00 91.50 78 SER A CA 1
ATOM 634 C C . SER A 1 78 ? -8.404 -1.028 1.608 1.00 91.50 78 SER A C 1
ATOM 636 O O . SER A 1 78 ? -8.283 -0.361 2.634 1.00 91.50 78 SER A O 1
ATOM 638 N N . ALA A 1 79 ? -7.466 -1.895 1.214 1.00 92.06 79 ALA A N 1
ATOM 639 C CA . ALA A 1 79 ? -6.271 -2.210 2.000 1.00 92.06 79 ALA A CA 1
ATOM 640 C C . ALA A 1 79 ? -5.056 -1.295 1.734 1.00 92.06 79 ALA A C 1
ATOM 642 O O . ALA A 1 79 ? -4.059 -1.392 2.455 1.00 92.06 79 ALA A O 1
ATOM 643 N N . ALA A 1 80 ? -5.111 -0.430 0.717 1.00 94.75 80 ALA A N 1
ATOM 644 C CA . ALA A 1 80 ? -4.013 0.454 0.324 1.00 94.75 80 ALA A CA 1
ATOM 645 C C . ALA A 1 80 ? -4.498 1.869 -0.017 1.00 94.75 80 ALA A C 1
ATOM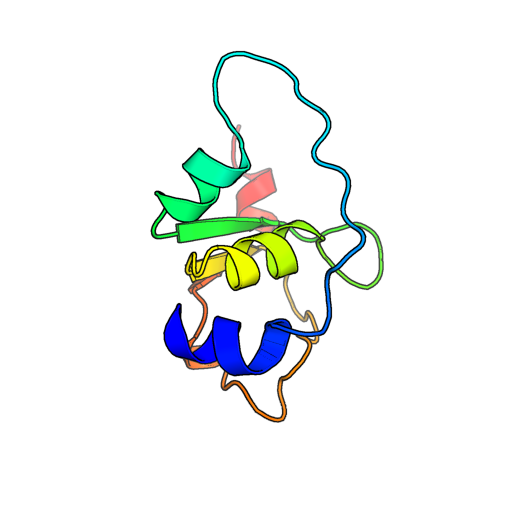 647 O O . ALA A 1 80 ? -5.641 2.070 -0.430 1.00 94.75 80 ALA A O 1
ATOM 648 N N . ILE A 1 81 ? -3.599 2.846 0.110 1.00 95.31 81 ILE A N 1
ATOM 649 C CA . ILE A 1 81 ? -3.819 4.200 -0.407 1.00 95.31 81 ILE A CA 1
ATOM 650 C C . ILE A 1 81 ? -3.291 4.247 -1.837 1.00 95.31 81 ILE A C 1
ATOM 652 O O . ILE A 1 81 ? -2.161 3.838 -2.094 1.00 95.31 81 ILE A O 1
ATOM 656 N N . TRP A 1 82 ? -4.095 4.767 -2.757 1.00 93.12 82 TRP A N 1
ATOM 657 C CA . TRP A 1 82 ? -3.758 4.867 -4.173 1.00 93.12 82 TRP A CA 1
ATOM 658 C C . TRP A 1 82 ? -3.455 6.314 -4.533 1.00 93.12 82 TRP A C 1
ATOM 660 O O . TRP A 1 82 ? -4.247 7.210 -4.248 1.00 93.12 82 TRP A O 1
ATOM 670 N N . ALA A 1 83 ? -2.312 6.536 -5.165 1.00 91.81 83 ALA A N 1
ATOM 671 C CA . ALA A 1 83 ? -1.858 7.844 -5.588 1.00 91.81 83 ALA A CA 1
ATOM 672 C C . ALA A 1 83 ? -1.287 7.757 -7.009 1.00 91.81 83 ALA A C 1
ATOM 674 O O . ALA A 1 83 ? -0.709 6.745 -7.411 1.00 91.81 83 ALA A O 1
ATOM 675 N N . ASP A 1 84 ? -1.469 8.822 -7.787 1.00 90.62 84 ASP A N 1
ATOM 676 C CA . ASP A 1 84 ? -0.996 8.853 -9.167 1.00 90.62 84 ASP A CA 1
ATOM 677 C C . ASP A 1 84 ? 0.536 8.872 -9.206 1.00 90.62 84 ASP A C 1
ATOM 679 O O . ASP A 1 84 ? 1.174 9.695 -8.547 1.00 90.62 84 ASP A O 1
ATOM 683 N N . GLU A 1 85 ? 1.144 7.991 -10.002 1.00 87.75 85 GLU A N 1
ATOM 684 C CA . GLU A 1 85 ? 2.608 7.910 -10.095 1.00 87.75 85 GLU A CA 1
ATOM 685 C C . GLU A 1 85 ? 3.258 9.222 -10.573 1.00 87.75 85 GLU A C 1
ATOM 687 O O . GLU A 1 85 ? 4.407 9.504 -10.235 1.00 87.75 85 GLU A O 1
ATOM 692 N N . ARG A 1 86 ? 2.517 10.066 -11.305 1.00 85.44 86 ARG A N 1
ATOM 693 C CA . ARG A 1 86 ? 2.976 11.374 -11.791 1.00 85.44 86 ARG A CA 1
ATOM 694 C C . ARG A 1 86 ? 3.195 12.376 -10.662 1.00 85.44 86 ARG A C 1
ATOM 696 O O . ARG A 1 86 ? 3.907 13.351 -10.883 1.00 85.44 86 ARG A O 1
ATOM 703 N N . LEU A 1 87 ? 2.654 12.143 -9.463 1.00 83.00 87 LEU A N 1
ATOM 704 C CA . LEU A 1 87 ? 2.944 12.974 -8.289 1.00 83.00 87 LEU A CA 1
ATOM 705 C C . LEU A 1 87 ? 4.441 12.974 -7.951 1.00 83.00 87 LEU A C 1
ATOM 707 O O . LEU A 1 87 ? 4.959 13.981 -7.479 1.00 83.00 87 LEU A O 1
ATOM 711 N N . LEU A 1 88 ? 5.163 11.894 -8.274 1.00 72.38 88 LEU A N 1
ATOM 712 C CA . LEU A 1 88 ? 6.619 11.828 -8.107 1.00 72.38 88 LEU A CA 1
ATOM 713 C C . LEU A 1 88 ? 7.376 12.774 -9.050 1.00 72.38 88 LEU A C 1
ATOM 715 O O . LEU A 1 88 ? 8.502 13.155 -8.751 1.00 72.38 88 LEU A O 1
ATOM 719 N N . LEU A 1 89 ? 6.775 13.153 -10.181 1.00 67.31 89 LEU A N 1
ATOM 720 C CA . LEU A 1 89 ? 7.386 14.017 -11.198 1.00 67.31 89 LEU A CA 1
ATOM 721 C C . LEU A 1 89 ? 7.075 15.507 -10.981 1.00 67.31 89 LEU A C 1
ATOM 723 O O . LEU A 1 89 ? 7.599 16.352 -11.703 1.00 67.31 89 LEU A O 1
ATOM 727 N N . GLN A 1 90 ? 6.205 15.830 -10.020 1.00 63.28 90 GLN A N 1
ATOM 728 C CA . GLN A 1 90 ? 5.745 17.197 -9.751 1.00 63.28 90 GLN A CA 1
ATOM 729 C C . GLN A 1 90 ? 6.492 17.883 -8.603 1.00 63.28 90 GLN A C 1
ATOM 731 O O . GLN A 1 90 ? 6.300 19.078 -8.394 1.00 63.28 90 GLN A O 1
ATOM 736 N N . ALA A 1 91 ? 7.361 17.163 -7.890 1.00 59.12 91 ALA A N 1
ATOM 737 C CA . ALA A 1 91 ? 8.300 17.760 -6.948 1.00 59.12 91 ALA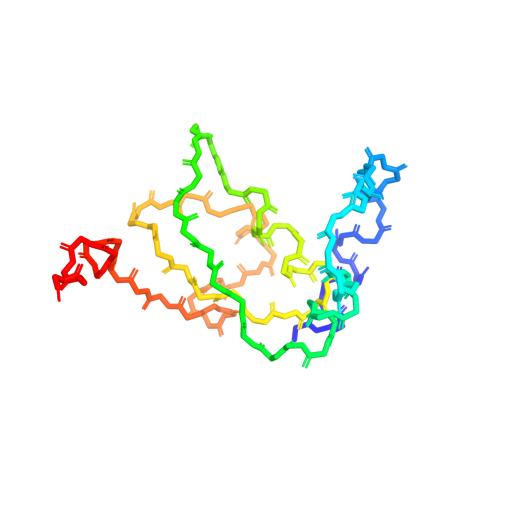 A CA 1
ATOM 738 C C . ALA A 1 91 ? 9.398 18.499 -7.735 1.00 59.12 91 ALA A C 1
ATOM 740 O O . ALA A 1 91 ? 10.438 17.926 -8.059 1.00 59.12 91 ALA A O 1
ATOM 741 N N . LYS A 1 92 ? 9.105 19.743 -8.119 1.00 40.53 92 LYS A N 1
ATOM 742 C CA . LYS A 1 92 ? 10.090 20.726 -8.577 1.00 40.53 92 LYS A CA 1
ATOM 743 C C . LYS A 1 92 ? 10.584 21.555 -7.405 1.00 40.53 92 LYS A C 1
ATOM 745 O O . LYS A 1 92 ? 9.735 21.917 -6.561 1.00 40.53 92 LYS A O 1
#

pLDDT: mean 79.07, std 15.47, range [40.53, 95.81]

InterPro domains:
  IPR004263 Exostosin-like [PTHR11062] (4-88)
  IPR040911 Exostosin, GT47 domain [PF03016] (20-91)